Protein AF-W0UB66-F1 (afdb_monomer)

Mean predicted aligned error: 7.96 Å

pLDDT: mean 86.15, std 13.29, range [47.41, 98.31]

Radius of gyration: 20.09 Å; Cα contacts (8 Å, |Δi|>4): 42; chains: 1; bounding box: 31×36×57 Å

Solvent-accessible surface area (backbone atoms only — not comparable to full-atom values): 4933 Å² total; per-residue (Å²): 134,62,66,65,63,51,50,55,50,50,52,51,51,53,54,50,51,48,36,71,72,65,33,76,81,46,51,65,56,58,51,51,52,50,53,51,52,52,51,50,52,49,52,49,53,45,41,28,60,60,62,44,86,71,57,69,44,98,87,74,47,67,57,79,92,49,72,85,35,24,74,61,68,97,44,69,71,60,64,73,81,105

Sequence (82 aa):
KNAVLSAWLYSVVLWGAMIAWLGAAVIPFLIIQGIYGFSLLEVVNYVEHYGLKRQKLPNGRYERCSPRHSWNSNRIVTNIFL

Secondary structure (DSSP, 8-state):
--HHHHHHHHHHHHHHHHHHHH-GGGHHHHHHHHHHHHHHHHHHHHHHHH-SPPPBPTTSPBPPP-GGGSS----TTHHHH-

Structure (mmCIF, N/CA/C/O backbone):
data_AF-W0UB66-F1
#
_entry.id   AF-W0UB66-F1
#
loop_
_atom_site.group_PDB
_atom_site.id
_atom_site.type_symbol
_atom_site.label_atom_id
_atom_site.label_alt_id
_atom_site.label_comp_id
_atom_site.label_asym_id
_atom_site.label_entity_id
_atom_site.label_seq_id
_atom_site.pdbx_PDB_ins_code
_atom_site.Cartn_x
_atom_site.Cartn_y
_atom_site.Cartn_z
_atom_site.occupancy
_atom_site.B_iso_or_equiv
_atom_site.auth_seq_id
_atom_site.auth_comp_id
_atom_site.auth_asym_id
_atom_site.auth_atom_id
_atom_site.pdbx_PDB_model_num
ATOM 1 N N . LYS A 1 1 ? 6.948 -24.557 3.994 1.00 73.75 1 LYS A N 1
ATOM 2 C CA . LYS A 1 1 ? 6.782 -23.506 2.955 1.00 73.75 1 LYS A CA 1
ATOM 3 C C . LYS A 1 1 ? 6.627 -22.167 3.670 1.00 73.75 1 LYS A C 1
ATOM 5 O O . LYS A 1 1 ? 5.793 -22.102 4.561 1.00 73.75 1 LYS A O 1
ATOM 10 N N . ASN A 1 2 ? 7.444 -21.155 3.364 1.00 92.00 2 ASN A N 1
ATOM 11 C CA . ASN A 1 2 ? 7.353 -19.837 4.007 1.00 92.00 2 ASN A CA 1
ATOM 12 C C . ASN A 1 2 ? 6.463 -18.920 3.155 1.00 92.00 2 ASN A C 1
ATOM 14 O O . ASN A 1 2 ? 6.892 -18.458 2.102 1.00 92.00 2 ASN A O 1
ATOM 18 N N . ALA A 1 3 ? 5.230 -18.689 3.609 1.00 93.69 3 ALA A N 1
ATOM 19 C CA . ALA A 1 3 ? 4.250 -17.886 2.881 1.00 93.69 3 ALA A CA 1
ATOM 20 C C . ALA A 1 3 ? 4.687 -16.424 2.719 1.00 93.69 3 ALA A C 1
ATOM 22 O O . ALA A 1 3 ? 4.437 -15.830 1.676 1.00 93.69 3 ALA A O 1
ATOM 23 N N . VAL A 1 4 ? 5.395 -15.875 3.712 1.00 94.25 4 VAL A N 1
ATOM 24 C CA . VAL A 1 4 ? 5.922 -14.508 3.660 1.00 94.25 4 VAL A CA 1
ATOM 25 C C . VAL A 1 4 ? 6.943 -14.409 2.535 1.00 94.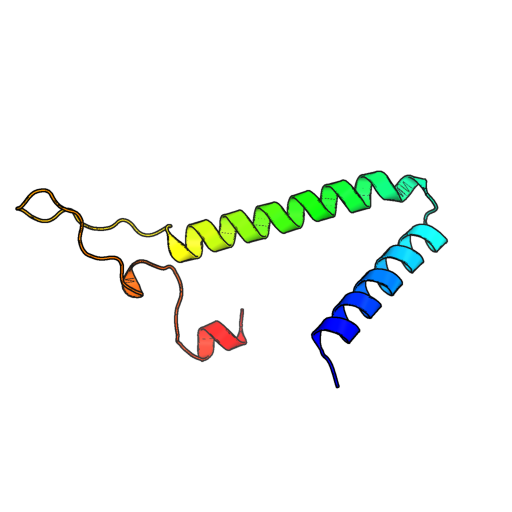25 4 VAL A C 1
ATOM 27 O O . VAL A 1 4 ? 6.780 -13.590 1.638 1.00 94.25 4 VAL A O 1
ATOM 30 N N . LEU A 1 5 ? 7.941 -15.298 2.516 1.00 95.00 5 LEU A N 1
ATOM 31 C CA . LEU A 1 5 ? 8.962 -15.310 1.464 1.00 95.00 5 LEU A CA 1
ATOM 32 C C . LEU A 1 5 ? 8.347 -15.479 0.067 1.00 95.00 5 LEU A C 1
ATOM 34 O O . LEU A 1 5 ? 8.749 -14.790 -0.867 1.00 95.00 5 LEU A O 1
ATOM 38 N N . SER A 1 6 ? 7.352 -16.359 -0.074 1.00 95.31 6 SER A N 1
ATOM 39 C CA . SER A 1 6 ? 6.621 -16.521 -1.333 1.00 95.31 6 SER A CA 1
ATOM 40 C C . SER A 1 6 ? 5.884 -15.243 -1.747 1.00 95.31 6 SER A C 1
ATOM 42 O O . SER A 1 6 ? 5.963 -14.864 -2.910 1.00 95.31 6 SER A O 1
ATOM 44 N N . ALA A 1 7 ? 5.226 -14.546 -0.816 1.00 94.62 7 ALA A N 1
ATOM 45 C CA . ALA A 1 7 ? 4.545 -13.282 -1.096 1.00 94.62 7 ALA A CA 1
ATOM 46 C C . ALA A 1 7 ? 5.520 -12.185 -1.553 1.00 94.62 7 ALA A C 1
ATOM 48 O O . ALA A 1 7 ? 5.261 -11.522 -2.554 1.00 94.62 7 ALA A O 1
ATOM 49 N N . TRP A 1 8 ? 6.672 -12.042 -0.886 1.00 95.75 8 TRP A N 1
ATOM 50 C CA . TRP A 1 8 ? 7.723 -11.111 -1.316 1.00 95.75 8 TRP A CA 1
ATOM 51 C C . TRP A 1 8 ? 8.207 -11.414 -2.734 1.00 95.75 8 TRP A C 1
ATOM 53 O O . TRP A 1 8 ? 8.360 -10.500 -3.543 1.00 95.75 8 TRP A O 1
ATOM 63 N N . LEU A 1 9 ? 8.404 -12.694 -3.053 1.00 97.25 9 LEU A N 1
ATOM 64 C CA . LEU A 1 9 ? 8.842 -13.113 -4.380 1.00 97.25 9 LEU A CA 1
ATOM 65 C C . LEU A 1 9 ? 7.794 -12.788 -5.453 1.00 97.25 9 LEU A C 1
ATOM 67 O O . LEU A 1 9 ? 8.150 -12.260 -6.504 1.00 97.25 9 LEU A O 1
ATOM 71 N N . TYR A 1 10 ? 6.508 -13.023 -5.179 1.00 97.25 10 TYR A N 1
ATOM 72 C CA . TYR A 1 10 ? 5.429 -12.634 -6.092 1.00 97.25 10 TYR A CA 1
ATOM 73 C C . TYR A 1 10 ? 5.364 -11.120 -6.312 1.00 97.25 10 TYR A C 1
ATOM 75 O O . TYR A 1 10 ? 5.199 -10.688 -7.452 1.00 97.25 10 TYR A O 1
ATOM 83 N N . SER A 1 11 ? 5.566 -10.313 -5.266 1.00 95.06 11 SER A N 1
ATOM 84 C CA . SER A 1 11 ? 5.642 -8.855 -5.402 1.00 95.06 11 SER A CA 1
ATOM 85 C C . SER A 1 11 ? 6.798 -8.434 -6.312 1.00 95.06 11 SER A C 1
ATOM 87 O O . SER A 1 11 ? 6.589 -7.657 -7.237 1.00 95.06 11 SER A O 1
ATOM 89 N N . VAL A 1 12 ? 8.003 -8.986 -6.127 1.00 97.12 12 VAL A N 1
ATOM 90 C CA . VAL A 1 12 ? 9.154 -8.665 -6.993 1.00 97.12 12 VAL A CA 1
ATOM 91 C C . VAL A 1 12 ? 8.876 -9.035 -8.451 1.00 97.12 12 VAL A C 1
ATOM 93 O O . VAL A 1 12 ? 9.136 -8.228 -9.343 1.00 97.12 12 VAL A O 1
ATOM 96 N N . VAL A 1 13 ? 8.311 -10.221 -8.700 1.00 98.12 13 VAL A N 1
ATOM 97 C CA . VAL A 1 13 ? 7.962 -10.674 -10.056 1.00 98.12 13 VAL A CA 1
ATOM 98 C C . VAL A 1 13 ? 6.942 -9.740 -10.705 1.00 98.12 13 VAL A C 1
ATOM 100 O O . VAL A 1 13 ? 7.145 -9.324 -11.843 1.00 98.12 13 VAL A O 1
ATOM 103 N N . LEU A 1 14 ? 5.879 -9.368 -9.988 1.00 97.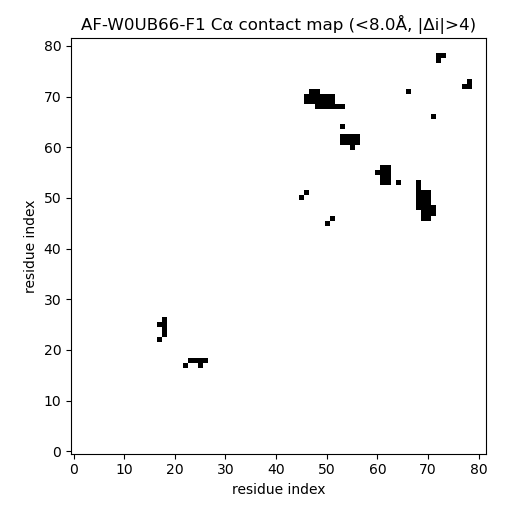19 14 LEU 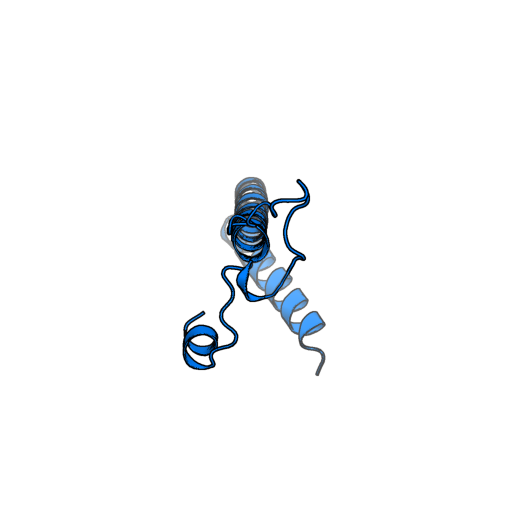A N 1
ATOM 104 C CA . LEU A 1 14 ? 4.839 -8.477 -10.502 1.00 97.19 14 LEU A CA 1
ATOM 105 C C . LEU A 1 14 ? 5.409 -7.105 -10.891 1.00 97.19 14 LEU A C 1
ATOM 107 O O . LEU A 1 14 ? 5.176 -6.625 -11.999 1.00 97.19 14 LEU A O 1
ATOM 111 N N . TRP A 1 15 ? 6.174 -6.477 -9.999 1.00 96.94 15 TRP A N 1
ATOM 112 C CA . TRP A 1 15 ? 6.707 -5.133 -10.232 1.00 96.94 15 TRP A CA 1
ATOM 113 C C . TRP A 1 15 ? 7.782 -5.147 -11.323 1.00 96.94 15 TRP A C 1
ATOM 115 O O . TRP A 1 15 ? 7.792 -4.276 -12.193 1.00 96.94 15 TRP A O 1
ATOM 125 N N . GLY A 1 16 ? 8.640 -6.172 -11.326 1.00 97.81 16 GLY A N 1
ATOM 126 C CA . GLY A 1 16 ? 9.635 -6.388 -12.373 1.00 97.81 16 GLY A CA 1
ATOM 127 C C . GLY A 1 16 ? 8.998 -6.589 -13.748 1.00 97.81 16 GLY A C 1
ATOM 128 O O . GLY A 1 16 ? 9.438 -5.967 -14.712 1.00 97.81 16 GLY A O 1
ATOM 129 N N . ALA A 1 17 ? 7.924 -7.380 -13.840 1.00 98.31 17 ALA A N 1
ATOM 130 C CA . ALA A 1 17 ? 7.187 -7.586 -15.086 1.00 98.31 17 ALA A CA 1
ATOM 131 C C . ALA A 1 17 ? 6.560 -6.283 -15.610 1.00 98.31 17 ALA A C 1
ATOM 133 O O . ALA A 1 17 ? 6.655 -5.992 -16.800 1.00 98.31 17 ALA A O 1
ATOM 134 N N . MET A 1 18 ? 5.984 -5.464 -14.725 1.00 98.12 18 MET A N 1
ATOM 135 C CA . MET A 1 18 ? 5.413 -4.163 -15.093 1.00 98.12 18 MET A CA 1
ATOM 136 C C . MET A 1 18 ? 6.471 -3.193 -15.632 1.00 98.12 18 MET A C 1
ATOM 138 O O . MET A 1 18 ? 6.241 -2.545 -16.651 1.00 98.12 18 MET A O 1
ATOM 142 N N . ILE A 1 19 ? 7.639 -3.113 -14.987 1.00 98.19 19 ILE A N 1
ATOM 143 C CA . ILE A 1 19 ? 8.749 -2.259 -15.439 1.00 98.19 19 ILE A CA 1
ATOM 144 C C . ILE A 1 19 ? 9.347 -2.786 -16.749 1.00 98.19 19 ILE A C 1
ATOM 146 O O . ILE A 1 19 ? 9.659 -1.996 -17.635 1.00 98.19 19 ILE A O 1
ATOM 150 N N . ALA A 1 20 ? 9.485 -4.105 -16.901 1.00 98.06 20 ALA A N 1
ATOM 151 C CA . ALA A 1 20 ? 9.982 -4.709 -18.136 1.00 98.06 20 ALA A CA 1
ATOM 152 C C . ALA A 1 20 ? 9.038 -4.459 -19.323 1.00 98.06 20 ALA A C 1
ATOM 154 O O . ALA A 1 20 ? 9.504 -4.254 -20.441 1.00 98.06 20 ALA A O 1
ATOM 155 N N . TRP A 1 21 ? 7.723 -4.451 -19.084 1.00 98.31 21 TRP A N 1
ATOM 156 C CA . TRP A 1 21 ? 6.717 -4.238 -20.123 1.00 98.31 21 TRP A CA 1
ATOM 157 C C . TRP A 1 21 ? 6.512 -2.760 -20.481 1.00 98.31 21 TRP A C 1
ATOM 159 O O . TRP A 1 21 ? 6.483 -2.413 -21.659 1.00 98.31 21 TRP A O 1
ATOM 169 N N . LEU A 1 22 ? 6.373 -1.887 -19.480 1.00 97.38 22 LEU A N 1
ATOM 170 C CA . LEU A 1 22 ? 6.013 -0.473 -19.668 1.00 97.38 22 LEU A CA 1
ATOM 171 C C . LEU A 1 22 ? 7.222 0.476 -19.620 1.00 97.38 22 LEU A C 1
ATOM 173 O O . LEU A 1 22 ? 7.085 1.681 -19.835 1.00 97.38 22 LEU A O 1
ATOM 177 N N . GLY A 1 23 ? 8.412 -0.059 -19.346 1.00 97.56 23 GLY A N 1
ATOM 178 C CA . GLY A 1 23 ? 9.653 0.692 -19.207 1.00 97.56 23 GLY A CA 1
ATOM 179 C C . GLY A 1 23 ? 9.785 1.419 -17.866 1.00 97.56 23 GLY A C 1
ATOM 180 O O . GLY A 1 23 ? 8.883 1.448 -17.028 1.00 97.56 23 GLY A O 1
ATOM 181 N N . ALA A 1 24 ? 10.933 2.070 -17.667 1.00 97.12 24 ALA A N 1
ATOM 182 C CA . ALA A 1 24 ? 11.249 2.783 -16.425 1.00 97.12 24 ALA A CA 1
ATOM 183 C C . ALA A 1 24 ? 10.310 3.973 -16.131 1.00 97.12 24 ALA A C 1
ATOM 185 O O . ALA A 1 24 ? 10.206 4.408 -14.985 1.00 97.12 24 ALA A O 1
ATOM 186 N N . ALA A 1 25 ? 9.587 4.477 -17.137 1.00 97.31 25 ALA A N 1
ATOM 187 C CA . ALA A 1 25 ? 8.643 5.582 -16.984 1.00 97.31 25 ALA A CA 1
ATOM 188 C C . ALA A 1 25 ? 7.458 5.254 -16.052 1.00 97.31 25 ALA A C 1
ATOM 190 O O . ALA A 1 25 ? 6.848 6.172 -15.512 1.00 97.31 25 ALA A O 1
ATOM 191 N N . VAL A 1 26 ? 7.146 3.971 -15.820 1.00 97.75 26 VAL A N 1
ATOM 192 C CA . VAL A 1 26 ? 6.066 3.556 -14.904 1.00 97.75 26 VAL A CA 1
ATOM 193 C C . VAL A 1 26 ? 6.467 3.631 -13.424 1.00 97.75 26 VAL A C 1
ATOM 195 O O . VAL A 1 26 ? 5.605 3.624 -12.548 1.00 97.75 26 VAL A O 1
ATOM 198 N N . ILE A 1 27 ? 7.765 3.726 -13.112 1.00 97.69 27 ILE A N 1
ATOM 199 C CA . ILE A 1 27 ? 8.276 3.676 -11.732 1.00 97.69 27 ILE A CA 1
ATOM 200 C C . ILE A 1 27 ? 7.647 4.753 -10.828 1.00 97.69 27 ILE A C 1
ATOM 202 O O . ILE A 1 27 ? 7.181 4.390 -9.745 1.00 97.69 27 ILE A O 1
ATOM 206 N N . PRO A 1 28 ? 7.550 6.041 -11.228 1.00 97.94 28 PRO A N 1
ATOM 207 C CA . PRO A 1 28 ? 6.902 7.055 -10.398 1.00 97.94 28 PRO A CA 1
ATOM 208 C C . PRO A 1 28 ? 5.446 6.704 -10.075 1.00 97.94 28 PRO A C 1
ATOM 210 O O . PRO A 1 28 ? 5.015 6.856 -8.934 1.00 97.94 28 PRO A O 1
ATOM 213 N N . PHE A 1 29 ? 4.704 6.168 -11.050 1.00 97.19 29 PHE A N 1
ATOM 214 C CA . PHE A 1 29 ? 3.329 5.721 -10.839 1.00 97.19 29 PHE A CA 1
ATOM 215 C C . PHE A 1 29 ? 3.256 4.558 -9.840 1.00 97.19 29 PHE A C 1
ATOM 217 O O . PHE A 1 29 ? 2.443 4.605 -8.919 1.00 97.19 29 PHE A O 1
ATOM 224 N N . LEU A 1 30 ? 4.135 3.553 -9.965 1.00 96.94 30 LEU A N 1
ATOM 225 C CA . LEU A 1 30 ? 4.197 2.412 -9.040 1.00 96.94 30 LEU A CA 1
ATOM 226 C C . LEU A 1 30 ? 4.519 2.832 -7.598 1.00 96.94 30 LEU A C 1
ATOM 228 O O . LEU A 1 30 ? 3.995 2.237 -6.657 1.00 96.94 30 LEU A O 1
ATOM 232 N N . ILE A 1 31 ? 5.344 3.864 -7.416 1.00 97.38 31 ILE A N 1
ATOM 233 C CA . ILE A 1 31 ? 5.641 4.426 -6.094 1.00 97.38 31 ILE A CA 1
ATOM 234 C C . ILE A 1 31 ? 4.409 5.140 -5.532 1.00 97.38 31 ILE A C 1
ATOM 236 O O . ILE A 1 31 ? 3.999 4.859 -4.407 1.00 97.38 31 ILE A O 1
ATOM 240 N N . ILE A 1 32 ? 3.792 6.029 -6.317 1.00 98.00 32 ILE A N 1
ATOM 241 C CA . ILE A 1 32 ? 2.630 6.815 -5.880 1.00 98.00 32 ILE A CA 1
ATOM 242 C C . ILE A 1 32 ? 1.463 5.900 -5.504 1.00 98.00 32 ILE A C 1
ATOM 244 O O . ILE A 1 32 ? 0.880 6.075 -4.435 1.00 98.00 32 ILE A O 1
ATOM 248 N N . GLN A 1 33 ? 1.143 4.901 -6.333 1.00 96.31 33 GLN A N 1
ATOM 249 C CA . GLN A 1 33 ? 0.072 3.952 -6.013 1.00 96.31 33 GLN A CA 1
ATOM 250 C C . GLN A 1 33 ? 0.386 3.148 -4.745 1.00 96.31 33 GLN A C 1
ATOM 252 O O . GLN A 1 33 ? -0.515 2.907 -3.948 1.00 96.31 33 GLN A O 1
ATOM 257 N N . GLY A 1 34 ? 1.658 2.789 -4.517 1.00 95.88 34 GLY A N 1
ATOM 258 C CA . GLY A 1 34 ? 2.068 2.032 -3.334 1.00 95.88 34 GLY A CA 1
ATOM 259 C C . GLY A 1 34 ? 1.882 2.838 -2.051 1.00 95.88 34 GLY A C 1
ATOM 260 O O . GLY A 1 34 ? 1.327 2.330 -1.079 1.00 95.88 34 GLY A O 1
ATOM 261 N N . ILE A 1 35 ? 2.273 4.116 -2.079 1.00 97.81 35 ILE A N 1
ATOM 262 C CA . ILE A 1 35 ? 2.021 5.060 -0.984 1.00 97.81 35 ILE A CA 1
ATOM 263 C C . ILE A 1 35 ? 0.515 5.205 -0.763 1.00 97.81 35 ILE A C 1
ATOM 265 O O . ILE A 1 35 ? 0.051 5.061 0.362 1.00 97.81 35 ILE A O 1
ATOM 269 N N . TYR A 1 36 ? -0.255 5.430 -1.830 1.00 97.25 36 TYR A N 1
ATOM 270 C CA . TYR A 1 36 ? -1.703 5.598 -1.735 1.00 97.25 36 TYR A CA 1
ATOM 271 C C . TYR A 1 36 ? -2.394 4.369 -1.128 1.00 97.25 36 TYR A C 1
ATOM 273 O O . TYR A 1 36 ? -3.194 4.506 -0.204 1.00 97.25 36 TYR A O 1
ATOM 281 N N . GLY A 1 37 ? -2.053 3.165 -1.598 1.00 95.50 37 GLY A N 1
ATOM 282 C CA . GLY A 1 37 ? -2.586 1.909 -1.075 1.00 95.50 37 GLY A CA 1
ATOM 283 C C . GLY A 1 37 ? -2.225 1.688 0.394 1.00 95.50 37 GLY A C 1
ATOM 284 O O . GLY A 1 37 ? -3.100 1.367 1.195 1.00 95.50 37 GLY A O 1
ATOM 285 N N . PHE A 1 38 ? -0.964 1.924 0.771 1.00 94.25 38 PHE A N 1
ATOM 286 C CA . PHE A 1 38 ? -0.522 1.852 2.166 1.00 94.25 38 PHE A CA 1
ATOM 287 C C . PHE A 1 38 ? -1.285 2.838 3.063 1.00 94.25 38 PHE A C 1
ATOM 289 O O . PHE A 1 38 ? -1.828 2.436 4.090 1.00 94.25 38 PHE A O 1
ATOM 296 N N . SER A 1 39 ? -1.390 4.104 2.656 1.00 96.38 39 SER A N 1
ATOM 297 C CA . SER A 1 39 ? -2.116 5.123 3.417 1.00 96.38 39 SER A CA 1
ATOM 298 C C . SER A 1 39 ? -3.599 4.789 3.558 1.00 96.38 39 SER A C 1
ATOM 300 O O . SER A 1 39 ? -4.174 5.006 4.621 1.00 96.38 39 SER A O 1
ATOM 302 N N . LEU A 1 40 ? -4.229 4.226 2.522 1.00 94.69 40 LEU A N 1
ATOM 303 C CA . LEU A 1 40 ? -5.624 3.801 2.600 1.00 94.69 40 LEU A CA 1
ATOM 304 C C . LEU A 1 40 ? -5.806 2.670 3.619 1.00 94.69 40 LEU A C 1
ATOM 306 O O . LEU A 1 40 ? -6.731 2.727 4.427 1.00 94.69 40 LEU A O 1
ATOM 310 N N . LEU A 1 41 ? -4.908 1.679 3.623 1.00 93.19 41 LEU A N 1
ATOM 311 C CA . LEU A 1 41 ? -4.920 0.613 4.626 1.00 93.19 41 LEU A CA 1
ATOM 312 C C . LEU A 1 41 ? -4.731 1.174 6.038 1.00 93.19 41 LEU A C 1
ATOM 314 O O . LEU A 1 41 ? -5.393 0.719 6.965 1.00 93.19 41 LEU A O 1
ATOM 318 N N . GLU A 1 42 ? -3.868 2.169 6.223 1.00 93.19 42 GLU A N 1
ATOM 319 C CA . GLU A 1 42 ? -3.672 2.818 7.522 1.00 93.19 42 GLU A CA 1
ATOM 320 C C . GLU A 1 42 ? -4.921 3.581 7.982 1.00 93.19 42 GLU A C 1
ATOM 322 O O . GLU A 1 42 ? -5.340 3.434 9.129 1.00 93.19 42 GLU A O 1
ATOM 327 N N . VAL A 1 43 ? -5.572 4.329 7.086 1.00 91.25 43 VAL A N 1
ATOM 328 C CA . VAL A 1 43 ? -6.835 5.023 7.382 1.00 91.25 43 VAL A CA 1
ATOM 329 C C . VAL A 1 43 ? -7.926 4.028 7.763 1.00 91.25 43 VAL A C 1
ATOM 331 O O . VAL A 1 43 ? -8.622 4.239 8.756 1.00 91.25 43 VAL A O 1
ATOM 334 N N . VAL A 1 44 ? -8.068 2.933 7.013 1.00 89.56 44 VAL A N 1
ATOM 335 C CA . VAL A 1 44 ? -9.057 1.891 7.320 1.00 89.56 44 VAL A CA 1
ATOM 336 C C . VAL A 1 44 ? -8.747 1.236 8.663 1.00 89.56 44 VAL A C 1
ATOM 338 O O . VAL A 1 44 ? -9.641 1.172 9.498 1.00 89.56 44 VAL A O 1
ATOM 341 N N . ASN A 1 45 ? -7.494 0.855 8.929 1.00 88.12 45 ASN A 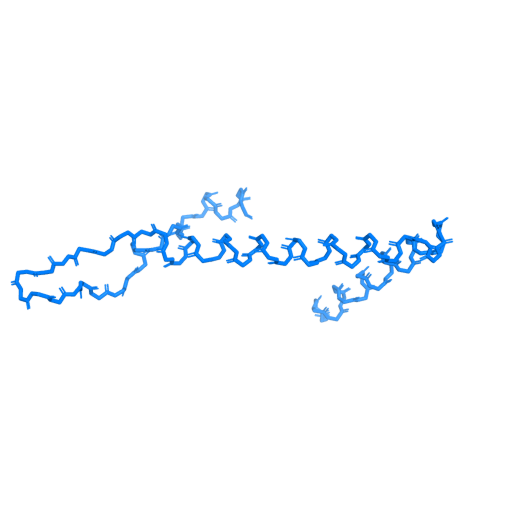N 1
ATOM 342 C CA . ASN A 1 45 ? -7.081 0.310 10.228 1.00 88.12 45 ASN A CA 1
ATOM 343 C C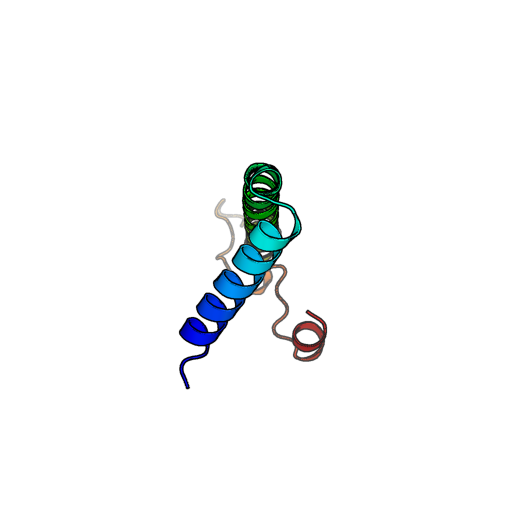 . ASN A 1 45 ? -7.352 1.292 11.378 1.00 88.12 45 ASN A C 1
ATOM 345 O O . ASN A 1 45 ? -7.784 0.900 12.464 1.00 88.12 45 ASN A O 1
ATOM 349 N N . TYR A 1 46 ? -7.119 2.587 11.152 1.00 85.81 46 TYR A N 1
ATOM 350 C CA . TYR A 1 46 ? -7.397 3.618 12.142 1.00 85.81 46 TYR A CA 1
ATOM 351 C C . TYR A 1 46 ? -8.895 3.717 12.435 1.00 85.81 46 TYR A C 1
ATOM 353 O O . TYR A 1 46 ? -9.297 3.728 13.597 1.00 85.81 46 TYR A O 1
ATOM 361 N N . VAL A 1 47 ? -9.736 3.750 11.402 1.00 84.75 47 VAL A N 1
ATOM 362 C CA . VAL A 1 47 ? -11.196 3.763 11.561 1.00 84.75 47 VAL A CA 1
ATOM 363 C C . VAL A 1 47 ? -11.686 2.468 12.210 1.00 84.75 47 VAL A C 1
ATOM 365 O O . VAL A 1 47 ? -12.545 2.513 13.090 1.00 84.75 47 VAL A O 1
ATOM 368 N N . GLU A 1 48 ? -11.114 1.324 11.844 1.00 83.75 48 GLU A N 1
ATOM 369 C CA . GLU A 1 48 ? -11.450 0.026 12.417 1.00 83.75 48 GLU A CA 1
ATOM 370 C C . GLU A 1 48 ? -11.182 -0.002 13.922 1.00 83.75 48 GLU A C 1
ATOM 372 O O . GLU A 1 48 ? -12.032 -0.439 14.693 1.00 83.75 48 GLU A O 1
ATOM 377 N N . HIS A 1 49 ? -10.041 0.510 14.377 1.00 77.31 49 HIS A N 1
ATOM 378 C CA . HIS A 1 49 ? -9.676 0.448 15.792 1.00 77.31 49 HIS A CA 1
ATOM 379 C C . HIS A 1 49 ? -10.138 1.643 16.631 1.00 77.31 49 HIS A C 1
ATOM 381 O O . HIS A 1 49 ? -10.329 1.493 17.839 1.00 77.31 49 HIS A O 1
ATOM 387 N N . TYR A 1 50 ? -10.331 2.813 16.021 1.00 78.94 50 TYR A N 1
ATOM 388 C CA . TYR A 1 50 ? -10.576 4.070 16.734 1.00 78.94 50 TYR A CA 1
ATOM 389 C C . TYR A 1 50 ? -11.805 4.846 16.244 1.00 78.94 50 TYR A C 1
ATOM 391 O O . TYR A 1 50 ? -12.116 5.898 16.802 1.00 78.94 50 TYR A O 1
ATOM 399 N N . GLY A 1 51 ? -12.533 4.350 15.240 1.00 74.12 51 GLY A N 1
ATOM 400 C CA . GLY A 1 51 ? -13.674 5.052 14.646 1.00 74.12 51 GLY A CA 1
ATOM 401 C C . GLY A 1 51 ? -14.904 5.177 15.552 1.00 74.12 51 GLY A C 1
ATOM 402 O O . GLY A 1 51 ? -15.753 6.033 15.305 1.00 74.12 51 GLY A O 1
ATOM 403 N N . LEU A 1 52 ? -15.020 4.371 16.617 1.00 79.81 52 LEU A N 1
ATOM 404 C CA . LEU A 1 52 ? -16.163 4.426 17.534 1.00 79.81 52 LEU A CA 1
ATOM 405 C C . LEU A 1 52 ? -15.873 5.290 18.769 1.00 79.81 52 LEU A C 1
ATOM 407 O O . LEU A 1 52 ? -14.885 5.121 19.486 1.00 79.81 52 LEU A O 1
ATOM 411 N N . LYS A 1 53 ? -16.800 6.209 19.059 1.00 79.56 53 LYS A N 1
ATOM 412 C CA . LYS A 1 53 ? -16.726 7.109 20.215 1.00 79.56 53 LYS A CA 1
ATOM 413 C C . LYS A 1 53 ? -16.871 6.328 21.524 1.00 79.56 53 LYS A C 1
ATOM 415 O O . LYS A 1 53 ? -17.859 5.632 21.740 1.00 79.56 53 LYS A O 1
ATOM 420 N N . ARG A 1 54 ? -15.930 6.534 22.446 1.00 85.44 54 ARG A N 1
ATOM 421 C CA . ARG A 1 54 ? -16.029 6.061 23.837 1.00 85.44 54 ARG A CA 1
ATOM 422 C C . ARG A 1 54 ? -16.922 6.998 24.646 1.00 85.44 54 ARG A C 1
ATOM 424 O O . ARG A 1 54 ? -16.806 8.220 24.519 1.00 85.44 54 ARG A O 1
ATOM 431 N N . GLN A 1 55 ? -17.783 6.452 25.503 1.00 82.75 55 GLN A N 1
ATOM 432 C CA . GLN A 1 55 ? -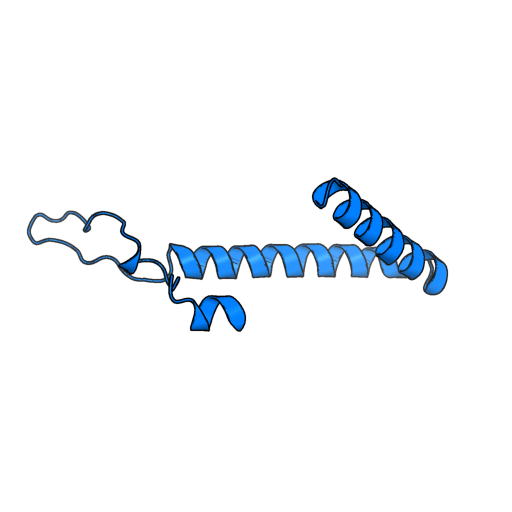18.582 7.293 26.393 1.00 82.75 55 GLN A CA 1
ATOM 433 C C . GLN A 1 55 ? -17.724 7.858 27.533 1.00 82.75 55 GLN A C 1
ATOM 435 O O . GLN A 1 55 ? -16.722 7.268 27.955 1.00 82.75 55 GLN A O 1
ATOM 440 N N . LYS A 1 56 ? -18.112 9.044 28.010 1.00 87.31 56 LYS A N 1
ATOM 441 C CA . LYS A 1 56 ? -17.506 9.697 29.169 1.00 87.31 56 LYS A CA 1
ATOM 442 C C . LYS A 1 56 ? -18.339 9.345 30.396 1.00 87.31 56 LYS A C 1
ATOM 444 O O . LYS A 1 56 ? -19.540 9.590 30.416 1.00 87.31 56 LYS A O 1
ATOM 449 N N . LEU A 1 57 ? -17.696 8.764 31.399 1.00 87.12 57 LEU A N 1
ATOM 450 C CA . LEU A 1 57 ? -18.329 8.368 32.648 1.00 87.12 57 LEU A CA 1
ATOM 451 C C . LEU A 1 57 ? -18.652 9.604 33.511 1.00 87.12 57 LEU A C 1
ATOM 453 O O . LEU A 1 57 ? -17.997 10.642 33.364 1.00 87.12 57 LEU A O 1
ATOM 457 N N . PRO A 1 58 ? -19.589 9.492 34.474 1.00 87.00 58 PRO A N 1
ATOM 458 C CA . PRO A 1 58 ? -19.929 10.580 35.400 1.00 87.00 58 PRO A CA 1
ATOM 459 C C . PRO A 1 58 ? -18.736 11.107 36.212 1.00 87.00 58 PRO A C 1
ATOM 461 O O . PRO A 1 58 ? -18.715 12.262 36.616 1.00 87.00 58 PRO A O 1
ATOM 464 N N . ASN A 1 59 ? -17.704 10.279 36.404 1.00 88.56 59 ASN A N 1
ATOM 465 C CA . ASN A 1 59 ? -16.446 10.651 37.060 1.00 88.56 59 ASN A CA 1
ATOM 466 C C . ASN A 1 59 ? -15.468 11.430 36.151 1.00 88.56 59 ASN A C 1
ATOM 468 O O . ASN A 1 59 ? -14.320 11.657 36.527 1.00 88.56 59 ASN A O 1
ATOM 472 N N . GLY A 1 60 ? -15.880 11.781 34.931 1.00 87.31 60 GLY A N 1
ATOM 473 C CA . GLY A 1 60 ? -15.090 12.551 33.975 1.00 87.31 60 GLY A CA 1
ATOM 474 C C . GLY A 1 60 ? -14.085 11.748 33.140 1.00 87.31 60 GLY A C 1
ATOM 475 O O . GLY A 1 60 ? -13.501 12.318 32.216 1.00 87.31 60 GLY A O 1
ATOM 476 N N . ARG A 1 61 ? -13.889 10.447 33.400 1.00 87.44 61 ARG A N 1
ATOM 477 C CA . ARG A 1 61 ? -12.975 9.580 32.630 1.00 87.44 61 ARG A CA 1
ATOM 478 C C . ARG A 1 61 ? -13.708 8.880 31.483 1.00 87.44 61 ARG A C 1
ATOM 480 O O . ARG A 1 61 ? -14.901 8.622 31.568 1.00 87.44 61 ARG A O 1
ATOM 487 N N . TYR A 1 62 ? -12.997 8.536 30.412 1.00 87.00 62 TYR A N 1
ATOM 488 C CA . TYR A 1 62 ? -13.558 7.706 29.338 1.00 87.00 62 TYR A CA 1
ATOM 489 C C . TYR A 1 62 ? -13.555 6.219 29.713 1.00 87.00 62 TYR A C 1
ATOM 491 O O . TYR A 1 62 ? -12.600 5.737 30.327 1.00 87.00 62 TYR A O 1
ATOM 499 N N . GLU A 1 63 ? -14.581 5.481 29.284 1.00 86.94 63 GLU A N 1
ATOM 500 C CA . GLU A 1 63 ? -14.687 4.019 29.446 1.00 86.94 63 GLU A CA 1
ATOM 501 C C . GLU A 1 63 ? -13.465 3.283 28.897 1.00 86.94 63 GLU A C 1
ATOM 503 O O . GLU A 1 63 ? -12.894 3.720 27.905 1.00 86.94 63 GLU A O 1
ATOM 508 N N . ARG A 1 64 ? -13.048 2.155 29.481 1.00 82.69 64 ARG A N 1
ATOM 509 C CA . ARG A 1 64 ? -11.872 1.402 29.000 1.00 82.69 64 ARG A CA 1
ATOM 510 C C . ARG A 1 64 ? -12.037 0.972 27.530 1.00 82.69 64 ARG A C 1
ATOM 512 O O . ARG A 1 64 ? -13.133 0.624 27.100 1.00 82.69 64 ARG A O 1
ATOM 519 N N . CYS A 1 65 ? -10.943 0.978 26.760 1.00 78.06 65 CYS A N 1
ATOM 520 C CA . CY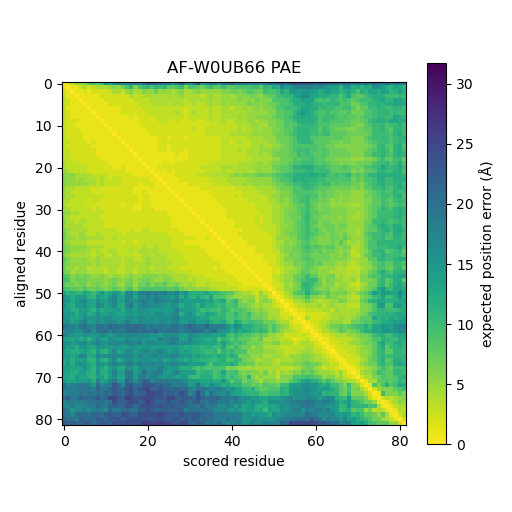S A 1 65 ? -10.968 0.455 25.391 1.00 78.06 65 CYS A CA 1
ATOM 521 C C . CYS A 1 65 ? -11.368 -1.032 25.409 1.00 78.06 65 CYS A C 1
ATOM 523 O O . CYS A 1 65 ? -10.868 -1.795 26.237 1.00 78.06 65 CYS A O 1
ATOM 525 N N . SER A 1 66 ? -12.303 -1.418 24.543 1.00 78.06 66 SER A N 1
ATOM 526 C CA . SER A 1 66 ? -12.852 -2.773 24.462 1.00 78.06 66 SER A CA 1
ATOM 527 C C . SER A 1 66 ? -13.126 -3.111 22.993 1.00 78.06 66 SER A C 1
ATOM 529 O O . SER A 1 66 ? -13.295 -2.178 22.209 1.00 78.06 66 SER A O 1
ATOM 531 N N . PRO A 1 67 ? -13.246 -4.396 22.609 1.00 74.75 67 PRO A N 1
ATOM 532 C CA . PRO A 1 67 ? -13.528 -4.791 21.222 1.00 74.75 67 PRO A CA 1
ATOM 533 C C . PRO A 1 67 ? -14.830 -4.216 20.640 1.00 74.75 67 PRO A C 1
ATOM 535 O O . PR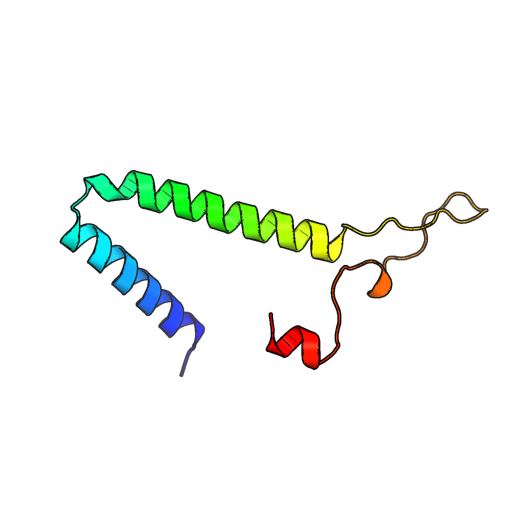O A 1 67 ? -15.021 -4.196 19.434 1.00 74.75 67 PRO A O 1
ATOM 538 N N . ARG A 1 68 ? -15.745 -3.728 21.487 1.00 73.50 68 ARG A N 1
ATOM 539 C CA . ARG A 1 68 ? -16.982 -3.054 21.051 1.00 73.50 68 ARG A CA 1
ATOM 540 C C . ARG A 1 68 ? -16.739 -1.626 20.554 1.00 73.50 68 ARG A C 1
ATOM 542 O O . ARG A 1 68 ? -17.631 -1.032 19.967 1.00 73.50 68 ARG A O 1
ATOM 549 N N . HIS A 1 69 ? -15.558 -1.077 20.836 1.00 76.06 69 HIS A N 1
ATOM 550 C CA . HIS A 1 69 ? -15.107 0.240 20.387 1.00 76.06 69 HIS A CA 1
ATOM 551 C C . HIS A 1 69 ? -14.275 0.168 19.099 1.00 76.06 69 HIS A C 1
ATOM 553 O O . HIS A 1 69 ? -13.819 1.201 18.621 1.00 76.06 69 HIS A O 1
ATOM 559 N N . SER A 1 70 ? -14.102 -1.026 18.531 1.00 73.38 70 SER A N 1
ATOM 560 C CA . SER A 1 70 ? -13.587 -1.209 17.179 1.00 73.38 70 SER A CA 1
ATOM 561 C C . SER A 1 70 ? -14.729 -1.550 16.228 1.00 73.38 70 SER A C 1
ATOM 563 O O . SER A 1 70 ? -15.607 -2.342 16.574 1.00 73.38 70 SER A O 1
ATOM 565 N N . TRP A 1 71 ? -14.695 -1.012 15.012 1.00 71.88 71 TRP A N 1
ATOM 566 C CA . TRP A 1 71 ? -15.492 -1.483 13.879 1.00 71.88 71 TRP A CA 1
ATOM 567 C C . TRP A 1 71 ? -14.896 -2.795 13.341 1.00 71.88 71 TRP A C 1
ATOM 569 O O . TRP A 1 71 ? -14.604 -2.936 12.162 1.00 71.88 71 TRP A O 1
ATOM 579 N N . ASN A 1 72 ? -14.716 -3.773 14.227 1.00 69.44 72 ASN A N 1
ATOM 580 C CA . ASN A 1 72 ? -14.287 -5.119 13.887 1.00 69.44 72 ASN A CA 1
ATOM 581 C C . ASN A 1 72 ? -15.288 -6.111 14.484 1.00 69.44 72 ASN A C 1
ATOM 583 O O . ASN A 1 72 ? -15.637 -6.055 15.667 1.00 69.44 72 ASN A O 1
ATOM 587 N N . SER A 1 73 ? -15.788 -7.003 13.639 1.00 60.31 73 SER A N 1
ATOM 588 C CA . SER A 1 73 ? -16.709 -8.060 14.016 1.00 60.31 73 SER A CA 1
ATOM 589 C C . SER A 1 73 ? -15.965 -9.388 13.988 1.00 60.31 73 SER A C 1
ATOM 591 O O . SER A 1 73 ? -15.687 -9.921 12.920 1.00 60.31 73 SER A O 1
ATOM 593 N N . ASN A 1 74 ? -15.776 -10.012 15.154 1.00 63.56 74 ASN A N 1
ATOM 594 C CA . ASN A 1 74 ? -15.288 -11.397 15.258 1.00 63.56 74 ASN A CA 1
ATOM 595 C C . ASN A 1 74 ? -16.334 -12.439 14.794 1.00 63.56 74 ASN A C 1
ATOM 597 O O . ASN A 1 74 ? -16.336 -13.582 15.253 1.00 63.56 74 ASN A O 1
ATOM 601 N N . ARG A 1 75 ? -17.287 -12.057 13.933 1.00 62.38 75 ARG A N 1
ATOM 602 C CA . ARG A 1 75 ? -18.272 -12.978 13.359 1.00 62.38 75 ARG A CA 1
ATOM 603 C C . ARG A 1 75 ? -17.708 -13.573 12.078 1.00 62.38 75 ARG A C 1
ATOM 605 O O . ARG A 1 75 ? -17.334 -12.846 11.162 1.00 62.38 75 ARG A O 1
ATOM 612 N N . ILE A 1 76 ? -17.742 -14.901 12.016 1.00 57.69 76 ILE A N 1
ATOM 613 C CA . ILE A 1 76 ? -17.234 -15.732 10.915 1.00 57.69 76 ILE A CA 1
ATOM 614 C C . ILE A 1 76 ? -17.748 -15.257 9.550 1.00 57.69 76 ILE A C 1
ATOM 616 O O . ILE A 1 76 ? -16.981 -15.201 8.602 1.00 57.69 76 ILE A O 1
ATOM 620 N N . VAL A 1 77 ? -19.021 -14.856 9.462 1.00 59.97 77 VAL A N 1
ATOM 621 C CA . VAL A 1 77 ? -19.627 -14.385 8.207 1.00 59.97 77 VAL A CA 1
ATOM 622 C C . VAL A 1 77 ? -18.917 -13.138 7.677 1.00 59.97 77 VAL A C 1
ATOM 624 O O . VAL A 1 77 ? -18.532 -13.111 6.518 1.00 59.97 77 VAL A O 1
ATOM 627 N N . THR A 1 78 ? -18.669 -12.133 8.519 1.00 56.97 78 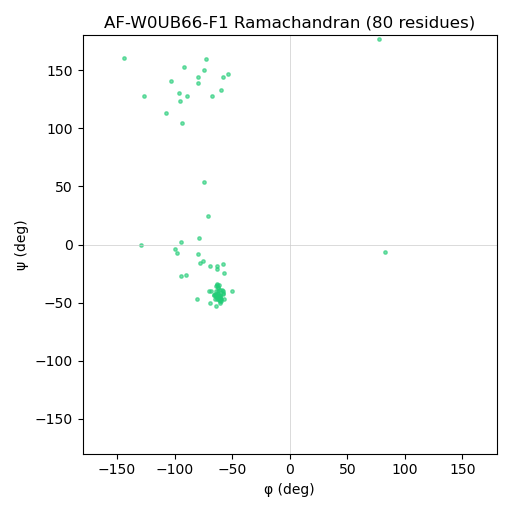THR A N 1
ATOM 628 C CA . THR A 1 78 ? -17.933 -10.922 8.112 1.00 56.97 78 THR A CA 1
ATOM 629 C C . THR A 1 78 ? -16.493 -11.221 7.697 1.00 56.97 78 THR A C 1
ATOM 631 O O . THR A 1 78 ? -16.018 -10.603 6.761 1.00 56.97 78 THR A O 1
ATOM 634 N N . ASN A 1 79 ? -15.840 -12.197 8.333 1.00 59.44 79 ASN A N 1
ATOM 635 C CA . ASN A 1 79 ? -14.436 -12.554 8.087 1.00 59.44 79 ASN A CA 1
ATOM 636 C C . ASN A 1 79 ? -14.218 -13.436 6.836 1.00 59.44 79 ASN A C 1
ATOM 638 O O . ASN A 1 79 ? -13.089 -13.770 6.507 1.00 59.44 79 ASN A O 1
ATOM 642 N N . ILE A 1 80 ? -15.296 -13.921 6.208 1.00 58.88 80 ILE A N 1
ATOM 643 C CA . ILE A 1 80 ? -15.242 -14.681 4.944 1.00 58.88 80 ILE A CA 1
ATOM 644 C C . ILE A 1 80 ? -15.459 -13.750 3.741 1.00 58.88 80 ILE A C 1
ATOM 646 O O . ILE A 1 80 ? -14.998 -14.047 2.642 1.00 58.88 80 ILE A O 1
ATOM 650 N N . PHE A 1 81 ? -16.179 -12.641 3.937 1.00 47.41 81 PHE A N 1
ATOM 651 C CA . PHE A 1 81 ? -16.504 -11.671 2.886 1.00 47.41 81 PHE A CA 1
ATOM 652 C C . PHE A 1 81 ? -15.569 -10.448 2.853 1.00 47.41 81 PHE A C 1
ATOM 654 O O . PHE A 1 81 ? -15.676 -9.648 1.923 1.00 47.41 81 PHE A O 1
ATOM 661 N N . LEU A 1 82 ? -14.681 -10.308 3.840 1.00 51.59 82 LEU A N 1
ATOM 662 C CA . LEU A 1 82 ? -13.621 -9.299 3.963 1.00 51.59 82 LEU A CA 1
ATOM 663 C C . LEU A 1 82 ? -12.295 -10.016 4.218 1.00 51.59 82 LEU A C 1
ATOM 665 O O . LEU A 1 82 ? -11.271 -9.539 3.684 1.00 51.59 82 LEU A O 1
#

Foldseek 3Di:
DDVVVVVVVVVCVVVVVVCVVVNPVCVVVVVVVVVVVVVVVVVLVCCQQAVADFDQDPVRHTDDRDNVRGVDDPDPVVVVVD